Protein AF-A0A7K0GNH7-F1 (afdb_monomer)

Secondary structure (DSSP, 8-state):
--PPPPPTTT-PPPEEEEEEETTEEEEEEE-TTT--BPPPBSSHHHHHHHHHHHTSPPPPPTTT-PPEEEEEETTTTEEEEEETTT--EEEEEE-

Sequence (95 aa):
MKETRPCLHCQSLPELRTDNKDDRFWFMFICPTCQHHAGAHLYESVALHWWNKVNEEQRPCLGCHGQPRVKYSKLRDMWTLQCTGCGYVNHWSHT

Nearest PDB structures (foldseek):
  6uq0-assembly1_I  TM=3.447E-01  e=1.049E-01  Saccharomyces cerevisiae S288C
  7tom-assembly1_A  TM=3.339E-01  e=1.146E+00  Methanocaldococcus jannaschii
  7tol-assembly1_A  TM=3.356E-01  e=2.144E+00  Methanocaldococcus jannaschii
  4iy8-assembly2_B  TM=2.912E-01  e=5.036E+00  Bombyx mori
  4efr-assembly1_A  TM=2.951E-01  e=6.694E+00  Bombyx mori

Foldseek 3Di:
DLDQFAAQPPRHGWDWDWDQPPNAIWIWTAGPVPRKTFDTDRDNVVNRVLNCVLNDPFAQDPPQSATWDWDQDPVVQWIWTARPGPGDTDHTIHD

Structure (mmCIF, N/CA/C/O backbone):
data_AF-A0A7K0GNH7-F1
#
_entry.id   AF-A0A7K0GNH7-F1
#
loop_
_atom_site.group_PDB
_atom_site.id
_atom_site.type_symbol
_atom_site.label_atom_id
_atom_site.label_alt_id
_atom_site.label_comp_id
_atom_site.label_asym_id
_atom_site.label_entity_id
_atom_site.label_seq_id
_atom_site.pdbx_PDB_ins_code
_atom_site.Cartn_x
_atom_site.Cartn_y
_atom_site.Cartn_z
_atom_site.occupancy
_atom_site.B_iso_or_equiv
_atom_site.auth_seq_id
_atom_site.auth_comp_id
_atom_site.auth_asym_id
_atom_site.auth_atom_id
_atom_site.pdbx_PDB_model_num
ATOM 1 N N . MET A 1 1 ? 12.631 16.279 1.038 1.00 45.81 1 MET A N 1
ATOM 2 C CA . MET A 1 1 ? 12.821 14.861 0.656 1.00 45.81 1 MET A CA 1
ATOM 3 C C . MET A 1 1 ? 11.433 14.233 0.622 1.00 45.81 1 MET A C 1
ATOM 5 O O . MET A 1 1 ? 10.645 14.569 1.495 1.00 45.81 1 MET A O 1
ATOM 9 N N . LYS A 1 2 ? 11.052 13.460 -0.405 1.00 57.94 2 LYS A N 1
ATOM 10 C CA . LYS A 1 2 ? 9.718 12.826 -0.428 1.00 57.94 2 LYS A CA 1
ATOM 11 C C . LYS A 1 2 ? 9.746 11.647 0.546 1.00 57.94 2 LYS A C 1
ATOM 13 O O . LYS A 1 2 ? 10.309 10.613 0.216 1.00 57.94 2 LYS A O 1
ATOM 18 N N . GLU A 1 3 ? 9.216 11.837 1.748 1.00 80.62 3 GLU A N 1
ATOM 19 C CA . GLU A 1 3 ? 9.227 10.816 2.799 1.00 80.62 3 GLU A CA 1
ATOM 20 C C . GLU A 1 3 ? 8.335 9.620 2.423 1.00 80.62 3 GLU A C 1
ATOM 22 O O . GLU A 1 3 ? 7.195 9.774 1.972 1.00 80.62 3 GLU A O 1
ATOM 27 N N . THR A 1 4 ? 8.879 8.415 2.585 1.00 87.75 4 THR A N 1
ATOM 28 C CA . THR A 1 4 ? 8.166 7.135 2.499 1.00 87.75 4 THR A CA 1
ATOM 29 C C . THR A 1 4 ? 7.410 6.880 3.796 1.00 87.75 4 THR A C 1
ATOM 31 O O . THR A 1 4 ? 8.017 6.851 4.867 1.00 87.75 4 THR A O 1
ATOM 34 N N . ARG A 1 5 ? 6.098 6.651 3.713 1.00 92.56 5 ARG A N 1
ATOM 35 C CA . ARG A 1 5 ? 5.280 6.285 4.877 1.00 92.56 5 ARG A CA 1
ATOM 36 C C . ARG A 1 5 ? 5.561 4.846 5.329 1.00 92.56 5 ARG A C 1
ATOM 38 O O . ARG A 1 5 ? 5.822 3.996 4.475 1.00 92.56 5 ARG A O 1
ATOM 45 N N . PRO A 1 6 ? 5.478 4.543 6.634 1.00 93.25 6 PRO A N 1
ATOM 46 C CA . PRO A 1 6 ? 5.513 3.167 7.113 1.00 93.25 6 PRO A CA 1
ATOM 47 C C . PRO A 1 6 ? 4.258 2.401 6.675 1.00 93.25 6 PRO A C 1
ATOM 49 O O . PRO A 1 6 ? 3.229 2.993 6.347 1.00 93.25 6 PRO A O 1
ATOM 52 N N . CYS A 1 7 ? 4.332 1.073 6.678 1.00 90.44 7 CYS A N 1
ATOM 53 C CA . CYS A 1 7 ? 3.192 0.216 6.384 1.00 90.44 7 CYS A CA 1
ATOM 54 C C . CYS A 1 7 ? 2.072 0.423 7.415 1.00 90.44 7 CYS A C 1
ATOM 56 O O . CYS A 1 7 ? 2.294 0.288 8.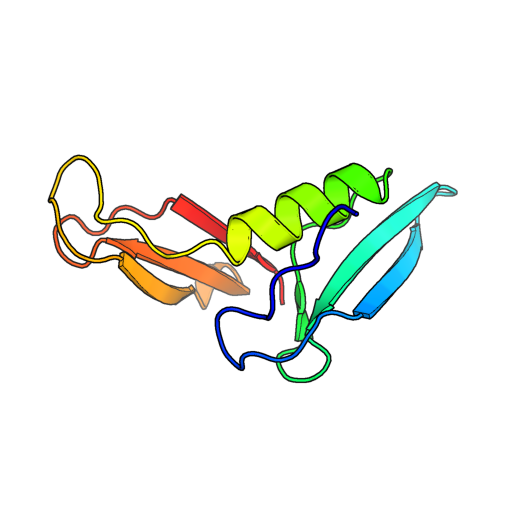616 1.00 90.44 7 CYS A O 1
ATOM 58 N N . LEU A 1 8 ? 0.844 0.654 6.952 1.00 87.25 8 LEU A N 1
ATOM 59 C CA . LEU A 1 8 ? -0.335 0.870 7.794 1.00 87.25 8 LEU A CA 1
ATOM 60 C C . LEU A 1 8 ? -0.635 -0.310 8.736 1.00 87.25 8 LEU A C 1
ATOM 62 O O . LEU A 1 8 ? -1.245 -0.121 9.785 1.00 87.25 8 LEU A O 1
ATOM 66 N N . HIS A 1 9 ? -0.208 -1.521 8.370 1.00 83.75 9 HIS A N 1
ATOM 67 C CA . HIS A 1 9 ? -0.510 -2.752 9.103 1.00 83.75 9 HIS A CA 1
ATOM 68 C C . HIS A 1 9 ? 0.487 -3.049 10.224 1.00 83.75 9 HIS A C 1
ATOM 70 O O . HIS A 1 9 ? 0.079 -3.412 11.3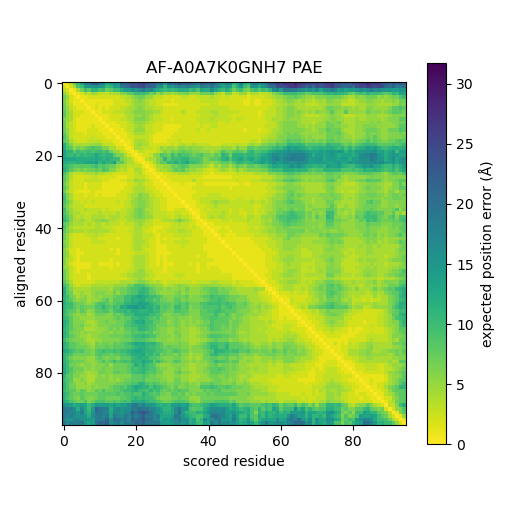23 1.00 83.75 9 HIS A O 1
ATOM 76 N N . CYS A 1 10 ? 1.787 -2.921 9.946 1.00 89.38 10 CYS A N 1
ATOM 77 C CA . CYS A 1 10 ? 2.854 -3.346 10.861 1.00 89.38 10 CYS A CA 1
ATOM 78 C C . CYS A 1 10 ? 3.883 -2.255 11.173 1.00 89.38 10 CYS A C 1
ATOM 80 O O . CYS A 1 10 ? 4.856 -2.520 11.871 1.00 89.38 10 CYS A O 1
ATOM 82 N N . GLN A 1 11 ? 3.701 -1.048 10.635 1.00 92.00 11 GLN A N 1
ATOM 83 C CA . GLN A 1 11 ? 4.558 0.123 10.845 1.00 92.00 11 GLN A CA 1
ATOM 84 C C . GLN A 1 11 ? 6.007 -0.009 10.338 1.00 92.00 11 GLN A C 1
ATOM 86 O O . GLN A 1 11 ? 6.820 0.889 10.543 1.00 92.00 11 GLN A O 1
ATOM 91 N N . SER A 1 12 ? 6.347 -1.083 9.620 1.00 94.12 12 SER A N 1
ATOM 92 C CA . SER A 1 12 ? 7.664 -1.237 8.991 1.00 94.12 12 SER A CA 1
ATOM 93 C C . SER A 1 12 ? 7.818 -0.291 7.795 1.00 94.12 12 SER A C 1
ATOM 95 O O . SER A 1 12 ? 6.867 -0.098 7.033 1.00 94.12 12 SER A O 1
ATOM 97 N N . LEU A 1 13 ? 9.016 0.265 7.596 1.00 94.00 13 LEU A N 1
ATOM 98 C CA . LEU A 1 13 ? 9.340 1.009 6.376 1.00 94.00 13 LEU A CA 1
ATOM 99 C C . LEU A 1 13 ? 9.352 0.068 5.158 1.00 94.00 13 LEU A C 1
ATOM 101 O O . LEU A 1 13 ? 9.711 -1.103 5.304 1.00 94.00 13 LEU A O 1
ATOM 105 N N . PRO A 1 14 ? 8.935 0.546 3.973 1.00 94.75 14 PRO A N 1
ATOM 106 C CA . PRO A 1 14 ? 8.982 -0.259 2.762 1.00 94.75 14 PRO A CA 1
ATOM 107 C C . PRO A 1 14 ? 10.404 -0.439 2.240 1.00 94.75 14 PRO A C 1
ATOM 109 O O . PRO A 1 14 ? 11.278 0.403 2.444 1.00 94.75 14 PRO A O 1
ATOM 112 N N . GLU A 1 15 ? 10.573 -1.478 1.437 1.00 94.94 15 GLU A N 1
ATOM 113 C CA . GLU A 1 15 ? 11.716 -1.670 0.556 1.00 94.94 15 GLU A CA 1
ATOM 114 C C . GLU A 1 15 ? 11.291 -1.407 -0.890 1.00 94.94 15 GLU A C 1
ATOM 116 O O . GLU A 1 15 ? 10.193 -1.790 -1.307 1.00 94.94 15 GLU A O 1
ATOM 121 N N . LEU A 1 16 ? 12.157 -0.761 -1.670 1.00 93.31 16 LEU A N 1
ATOM 122 C CA . LEU A 1 16 ? 11.961 -0.641 -3.109 1.00 93.31 16 LEU A CA 1
ATOM 123 C C . LEU A 1 16 ? 12.419 -1.936 -3.784 1.00 93.31 16 LEU A C 1
ATOM 125 O O . LEU A 1 16 ? 13.589 -2.304 -3.709 1.00 93.31 16 LEU A O 1
ATOM 129 N N . ARG A 1 17 ? 11.505 -2.596 -4.490 1.00 91.88 17 ARG A N 1
ATOM 130 C CA . ARG A 1 17 ? 11.810 -3.680 -5.422 1.00 91.88 17 ARG A CA 1
ATOM 131 C C . ARG A 1 17 ? 11.653 -3.204 -6.854 1.00 91.88 17 ARG A C 1
ATOM 133 O O . ARG A 1 17 ? 10.801 -2.368 -7.165 1.00 91.88 17 ARG A O 1
ATOM 140 N N . THR A 1 18 ? 12.486 -3.772 -7.715 1.00 91.75 18 THR A N 1
ATOM 141 C CA . THR A 1 18 ? 12.365 -3.624 -9.160 1.00 91.75 18 THR A CA 1
ATOM 142 C C . THR A 1 18 ? 12.157 -4.993 -9.778 1.00 91.75 18 THR A C 1
ATOM 144 O O . THR A 1 18 ? 12.775 -5.967 -9.350 1.00 91.75 18 THR A O 1
ATOM 147 N N . ASP A 1 19 ? 11.252 -5.064 -10.744 1.00 85.50 19 ASP A N 1
ATOM 148 C CA . ASP A 1 19 ? 11.025 -6.255 -11.554 1.00 85.50 19 ASP A CA 1
ATOM 149 C C . ASP A 1 19 ? 11.169 -5.883 -13.027 1.00 85.50 19 ASP A C 1
ATOM 151 O O . ASP A 1 19 ? 10.793 -4.781 -13.440 1.00 85.50 19 ASP A O 1
ATOM 155 N N . ASN A 1 20 ? 11.748 -6.786 -13.810 1.00 83.81 20 ASN A N 1
ATOM 156 C CA . ASN A 1 20 ? 11.966 -6.581 -15.230 1.00 83.81 20 ASN A CA 1
ATOM 157 C C . ASN A 1 20 ? 10.976 -7.460 -15.988 1.00 83.81 20 ASN A C 1
ATOM 159 O O . ASN A 1 20 ? 11.191 -8.657 -16.176 1.00 83.81 20 ASN A O 1
ATOM 163 N N . LYS A 1 21 ? 9.852 -6.854 -16.370 1.00 74.25 21 LYS A N 1
ATOM 164 C CA . LYS A 1 21 ? 8.736 -7.541 -17.013 1.00 74.25 21 LYS A CA 1
ATOM 165 C C . LYS A 1 21 ? 8.401 -6.845 -18.321 1.00 74.25 21 LYS A C 1
ATOM 167 O O . LYS A 1 21 ? 8.181 -5.632 -18.343 1.00 74.25 21 LYS A O 1
ATOM 172 N N . ASP A 1 22 ? 8.328 -7.626 -19.394 1.00 77.56 22 ASP A N 1
ATOM 173 C CA . ASP A 1 22 ? 8.036 -7.149 -20.751 1.00 77.56 22 ASP A CA 1
ATOM 174 C C . ASP A 1 22 ? 9.019 -6.048 -21.210 1.00 77.56 22 ASP A C 1
ATOM 176 O O . ASP A 1 22 ? 8.590 -4.977 -21.644 1.00 77.56 22 ASP A O 1
ATOM 180 N N . ASP A 1 23 ? 10.327 -6.281 -21.025 1.00 83.06 23 ASP A N 1
ATOM 181 C CA . ASP A 1 23 ? 11.433 -5.352 -21.341 1.00 83.06 23 ASP A CA 1
ATOM 182 C C . ASP A 1 23 ? 11.319 -3.961 -20.685 1.00 83.06 23 ASP A C 1
ATOM 184 O O . ASP A 1 23 ? 11.866 -2.964 -21.167 1.00 83.06 23 ASP A O 1
ATOM 188 N N . ARG A 1 24 ? 10.589 -3.871 -19.567 1.00 82.75 24 ARG A N 1
ATOM 189 C CA . ARG A 1 24 ? 10.391 -2.638 -18.804 1.00 82.75 24 ARG A CA 1
ATOM 190 C C . ARG A 1 24 ? 10.689 -2.863 -17.329 1.00 82.75 24 ARG A C 1
ATOM 192 O O . ARG A 1 24 ? 10.270 -3.858 -16.739 1.00 82.75 24 ARG A O 1
ATOM 199 N N . PHE A 1 25 ? 11.346 -1.877 -16.724 1.00 86.00 25 PHE A N 1
ATOM 200 C CA . PHE A 1 25 ? 11.541 -1.820 -15.280 1.00 86.00 25 PHE A CA 1
ATOM 201 C C . PHE A 1 25 ? 10.267 -1.337 -14.591 1.00 86.00 25 PHE A C 1
ATOM 203 O O . PHE A 1 25 ? 9.769 -0.239 -14.852 1.00 86.00 25 PHE A O 1
ATOM 210 N N . TRP A 1 26 ? 9.769 -2.156 -13.678 1.00 91.12 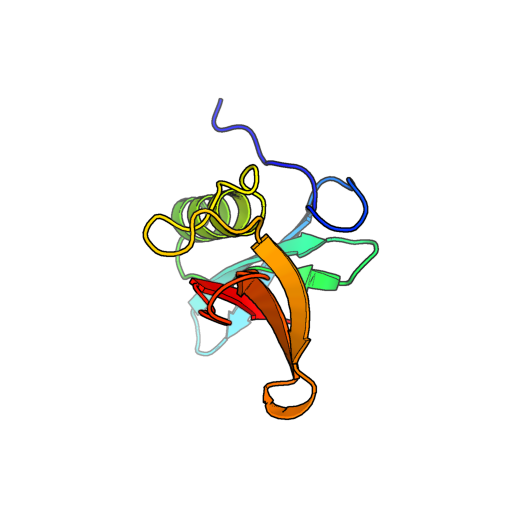26 TRP A N 1
ATOM 211 C CA . TRP A 1 26 ? 8.646 -1.845 -12.813 1.00 91.12 26 TRP A CA 1
ATOM 212 C C . TRP A 1 26 ? 9.152 -1.615 -11.396 1.00 91.12 26 TRP A C 1
ATOM 214 O O . TRP A 1 26 ? 9.855 -2.449 -10.836 1.00 91.12 26 TRP A O 1
ATOM 224 N N . PHE A 1 27 ? 8.778 -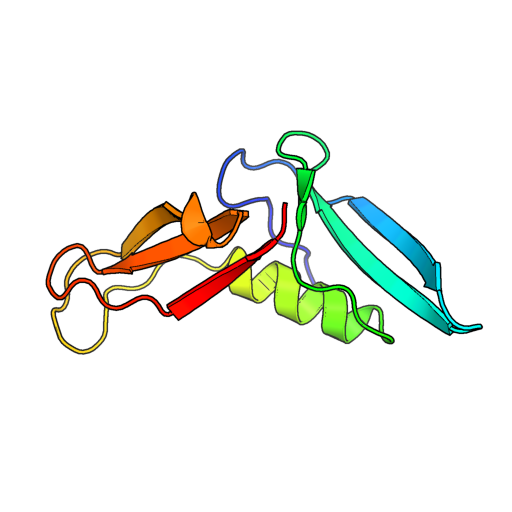0.484 -10.813 1.00 92.44 27 PHE A N 1
ATOM 225 C CA . PHE A 1 27 ? 9.093 -0.095 -9.447 1.00 92.44 27 PHE A CA 1
ATOM 226 C C . PHE A 1 27 ? 7.927 -0.442 -8.530 1.00 92.44 27 PHE A C 1
ATOM 228 O O . PHE A 1 27 ? 6.767 -0.154 -8.844 1.00 92.44 27 PHE A O 1
ATOM 235 N N . MET A 1 28 ? 8.236 -1.020 -7.376 1.00 91.12 28 MET A N 1
ATOM 236 C CA . MET A 1 28 ? 7.245 -1.419 -6.388 1.00 91.12 28 MET A CA 1
ATOM 237 C C . MET A 1 28 ? 7.804 -1.248 -4.981 1.00 91.12 28 MET A C 1
ATOM 239 O O . MET A 1 28 ? 8.835 -1.819 -4.645 1.00 91.12 28 MET A O 1
ATOM 243 N N . PHE A 1 29 ? 7.107 -0.488 -4.140 1.00 92.75 29 PHE A N 1
ATOM 244 C CA . PHE A 1 29 ? 7.403 -0.443 -2.710 1.00 92.75 29 PHE A CA 1
ATOM 245 C C . PHE A 1 29 ? 6.634 -1.562 -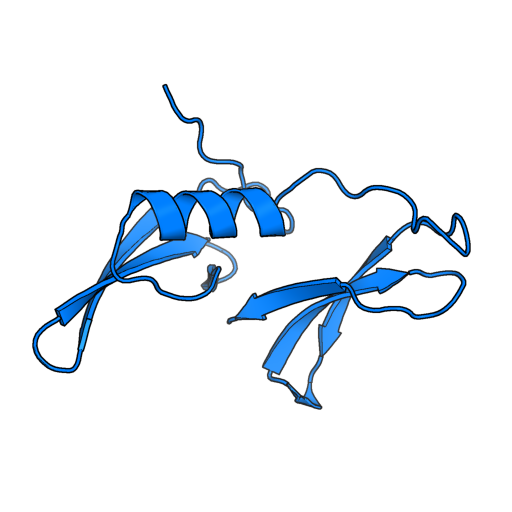2.012 1.00 92.75 29 PHE A C 1
ATOM 247 O O . PHE A 1 29 ? 5.411 -1.652 -2.158 1.00 92.75 29 PHE A O 1
ATOM 254 N N . ILE A 1 30 ? 7.352 -2.401 -1.272 1.00 91.56 30 ILE A N 1
ATOM 255 C CA . ILE A 1 30 ? 6.812 -3.572 -0.581 1.00 91.56 30 ILE A CA 1
ATOM 256 C C . ILE A 1 30 ? 7.180 -3.535 0.900 1.00 91.56 30 ILE A C 1
ATOM 258 O O . ILE A 1 30 ? 8.287 -3.161 1.279 1.00 91.56 30 ILE A O 1
ATOM 262 N N . CYS A 1 31 ? 6.247 -3.934 1.757 1.00 92.75 31 CYS A N 1
ATOM 263 C CA . CYS A 1 31 ? 6.526 -4.157 3.167 1.00 92.75 31 CYS A CA 1
ATOM 264 C C . CYS A 1 31 ? 7.349 -5.447 3.340 1.00 92.75 31 CYS A C 1
ATOM 266 O O . CYS A 1 31 ? 6.851 -6.508 2.961 1.00 92.75 31 CYS A O 1
ATOM 268 N N . PRO A 1 32 ? 8.533 -5.427 3.977 1.00 93.44 32 PRO A N 1
ATOM 269 C CA . PRO A 1 32 ? 9.316 -6.649 4.181 1.00 93.44 32 PRO A CA 1
ATOM 270 C C . PRO A 1 32 ? 8.623 -7.652 5.119 1.00 93.44 32 PRO A C 1
ATOM 272 O O . PRO A 1 32 ? 8.792 -8.860 4.974 1.00 93.44 32 PRO A O 1
ATOM 275 N N . THR A 1 33 ? 7.790 -7.162 6.041 1.00 92.06 33 THR A N 1
ATOM 276 C CA . THR A 1 33 ? 7.106 -7.976 7.056 1.00 92.06 33 THR A CA 1
ATOM 277 C C . THR A 1 33 ? 5.813 -8.590 6.526 1.00 92.06 33 THR A C 1
ATOM 279 O O . THR A 1 33 ? 5.618 -9.799 6.581 1.00 92.06 33 THR A O 1
ATOM 282 N N . CYS A 1 34 ? 4.910 -7.754 6.009 1.00 87.62 34 CYS A N 1
ATOM 283 C CA . CYS A 1 34 ? 3.580 -8.187 5.577 1.00 87.62 34 CYS A CA 1
ATOM 284 C C . CYS A 1 34 ? 3.525 -8.591 4.100 1.00 87.62 34 CYS A C 1
ATOM 286 O O . CYS A 1 34 ? 2.476 -9.039 3.647 1.00 87.62 34 CYS A O 1
ATOM 288 N N . GLN A 1 35 ? 4.601 -8.357 3.338 1.00 87.31 35 GLN A N 1
ATOM 289 C CA . GLN A 1 35 ? 4.660 -8.480 1.873 1.00 87.31 35 GLN A CA 1
ATOM 290 C C . GLN A 1 35 ? 3.620 -7.627 1.120 1.00 87.31 35 GLN A C 1
ATOM 292 O O . GLN A 1 35 ? 3.543 -7.677 -0.097 1.00 87.31 35 GLN A O 1
ATOM 297 N N . HIS A 1 36 ? 2.857 -6.771 1.809 1.00 85.00 36 HIS A N 1
ATOM 298 C CA . HIS A 1 36 ? 1.899 -5.873 1.165 1.00 85.00 36 HIS A CA 1
ATOM 299 C C . HIS A 1 36 ? 2.619 -4.829 0.335 1.00 85.00 36 HIS A C 1
ATOM 301 O O . HIS A 1 36 ? 3.602 -4.236 0.787 1.00 85.00 36 HIS A O 1
ATOM 307 N N . HIS A 1 37 ? 2.073 -4.553 -0.838 1.00 86.00 37 HIS A N 1
ATOM 308 C CA . HIS A 1 37 ? 2.605 -3.560 -1.747 1.00 86.00 37 HIS A CA 1
ATOM 309 C C . HIS A 1 37 ? 1.481 -2.762 -2.414 1.00 86.00 37 HIS A C 1
ATOM 311 O O . HIS A 1 37 ? 0.322 -3.177 -2.506 1.00 86.00 37 HIS A O 1
ATOM 317 N N . ALA A 1 38 ? 1.825 -1.566 -2.883 1.00 82.06 38 ALA A N 1
ATOM 318 C CA . ALA A 1 38 ? 0.997 -0.885 -3.870 1.00 82.06 38 ALA A CA 1
ATOM 319 C C . ALA A 1 38 ? 1.223 -1.519 -5.255 1.00 82.06 38 ALA A C 1
ATOM 321 O O . ALA A 1 38 ? 2.153 -2.303 -5.442 1.00 82.06 38 ALA A O 1
ATOM 322 N N . GLY A 1 39 ? 0.385 -1.188 -6.238 1.00 80.25 39 GLY A N 1
ATOM 323 C CA . GLY A 1 39 ? 0.609 -1.636 -7.614 1.00 80.25 39 GLY A CA 1
ATOM 324 C C . GLY A 1 39 ? 2.013 -1.271 -8.114 1.00 80.25 39 GLY A C 1
ATOM 325 O O . GLY A 1 39 ? 2.559 -0.229 -7.747 1.00 80.25 39 GLY A O 1
ATOM 326 N N . ALA A 1 40 ? 2.605 -2.136 -8.937 1.00 87.19 40 ALA A N 1
ATOM 327 C CA . ALA A 1 40 ? 3.871 -1.837 -9.592 1.00 87.19 40 ALA A CA 1
ATOM 328 C C . ALA A 1 40 ? 3.669 -0.759 -10.673 1.00 87.19 40 ALA A C 1
ATOM 330 O O . ALA A 1 40 ? 2.654 -0.752 -11.375 1.00 87.19 40 ALA A O 1
ATOM 331 N N . HIS A 1 41 ? 4.639 0.143 -10.835 1.00 91.00 41 HIS A N 1
ATOM 332 C CA . HIS A 1 41 ? 4.565 1.242 -11.803 1.00 91.00 41 HIS A CA 1
ATOM 333 C C . HIS A 1 41 ? 5.876 1.451 -12.560 1.00 91.00 41 HIS A C 1
ATOM 335 O O . HIS A 1 41 ? 6.951 1.193 -12.039 1.00 91.00 41 HIS A O 1
ATOM 341 N N . LEU A 1 42 ? 5.793 2.005 -13.771 1.00 91.69 42 LEU A N 1
ATOM 342 C CA . LEU A 1 42 ? 6.957 2.278 -14.631 1.00 91.69 42 LEU A CA 1
ATOM 343 C C . LEU A 1 42 ? 7.884 3.392 -14.112 1.00 91.69 42 LEU A C 1
ATOM 345 O O . LEU A 1 42 ? 8.989 3.560 -14.615 1.00 91.69 42 LEU A O 1
ATOM 349 N N . TYR A 1 43 ? 7.444 4.167 -13.119 1.00 92.12 43 TYR A N 1
ATOM 350 C CA . TYR A 1 43 ? 8.216 5.261 -12.536 1.00 92.12 43 TYR A CA 1
ATOM 351 C C . TYR A 1 43 ? 8.238 5.131 -11.014 1.00 92.12 43 TYR A C 1
ATOM 353 O O . TYR A 1 43 ? 7.179 5.047 -10.386 1.00 92.12 43 TYR A O 1
ATOM 361 N N . GLU A 1 44 ? 9.428 5.203 -10.415 1.00 92.81 44 GLU A N 1
ATOM 362 C CA . GLU A 1 44 ? 9.619 5.123 -8.959 1.00 92.81 44 GLU A CA 1
ATOM 363 C C . GLU A 1 44 ? 8.764 6.149 -8.203 1.00 92.81 44 GLU A C 1
ATOM 365 O O . GLU A 1 44 ? 8.125 5.832 -7.203 1.00 92.81 44 GLU A O 1
ATOM 370 N N . SER A 1 45 ? 8.671 7.376 -8.720 1.00 92.94 45 SER A N 1
ATOM 371 C CA . SER A 1 45 ? 7.883 8.448 -8.106 1.00 92.94 45 SER A CA 1
ATOM 372 C C . SER A 1 45 ? 6.381 8.145 -8.059 1.00 92.94 45 SER A C 1
ATOM 374 O O . SER A 1 45 ? 5.701 8.560 -7.118 1.00 92.94 45 SER A O 1
ATOM 376 N N . VAL A 1 46 ? 5.869 7.410 -9.050 1.00 92.06 46 VAL A N 1
ATOM 377 C CA . VAL A 1 46 ? 4.473 6.964 -9.111 1.00 92.06 46 VAL A CA 1
ATOM 378 C C . VAL A 1 46 ? 4.264 5.794 -8.154 1.00 92.06 46 VAL A C 1
ATOM 380 O O . VAL A 1 46 ? 3.297 5.809 -7.395 1.00 92.06 46 VAL A O 1
ATOM 383 N N . ALA A 1 47 ? 5.196 4.837 -8.111 1.00 91.81 47 ALA A N 1
ATOM 384 C CA . ALA A 1 47 ? 5.173 3.750 -7.133 1.00 91.81 47 ALA A CA 1
ATOM 385 C C . ALA A 1 47 ? 5.177 4.283 -5.688 1.00 91.81 47 ALA A C 1
ATOM 387 O O . ALA A 1 47 ? 4.360 3.862 -4.870 1.00 91.81 47 ALA A O 1
ATOM 388 N N . LEU A 1 48 ? 6.020 5.280 -5.399 1.00 92.75 48 LEU A N 1
ATOM 389 C CA . LEU A 1 48 ? 6.070 5.959 -4.105 1.00 92.75 48 LEU A CA 1
ATOM 390 C C . LEU A 1 48 ? 4.765 6.699 -3.790 1.00 92.75 48 LEU A C 1
ATOM 392 O O . LEU A 1 48 ? 4.274 6.638 -2.664 1.00 92.75 48 LEU A O 1
ATOM 396 N N . HIS A 1 49 ? 4.186 7.400 -4.772 1.00 91.56 49 HIS A N 1
ATOM 397 C CA . HIS A 1 49 ? 2.905 8.087 -4.594 1.00 91.56 49 HIS A CA 1
ATOM 398 C C . HIS A 1 49 ? 1.803 7.108 -4.179 1.00 91.56 49 HIS A C 1
ATOM 400 O O . HIS A 1 49 ? 1.094 7.362 -3.204 1.00 91.56 49 HIS A O 1
ATOM 406 N N . TRP A 1 50 ? 1.682 5.981 -4.882 1.00 89.00 50 TRP A N 1
ATOM 407 C CA . TRP A 1 50 ? 0.677 4.972 -4.566 1.00 89.00 50 TRP A CA 1
ATOM 408 C C . TRP A 1 50 ? 0.940 4.280 -3.235 1.00 89.00 50 TRP A C 1
ATOM 410 O O . TRP A 1 50 ? -0.002 4.119 -2.462 1.00 89.00 50 TRP A O 1
ATOM 420 N N . TRP A 1 51 ? 2.198 3.963 -2.917 1.00 91.06 51 TRP A N 1
ATOM 421 C CA . TRP A 1 51 ? 2.577 3.461 -1.596 1.00 91.06 51 TRP A CA 1
ATOM 422 C C . TRP A 1 51 ? 2.146 4.412 -0.476 1.00 91.06 51 TRP A C 1
ATOM 424 O O . TRP A 1 51 ? 1.486 4.006 0.479 1.00 91.06 51 TRP A O 1
ATOM 434 N N . ASN A 1 52 ? 2.471 5.697 -0.604 1.00 91.62 52 ASN A N 1
ATOM 435 C CA . ASN A 1 52 ? 2.108 6.690 0.400 1.00 91.62 52 ASN A CA 1
ATOM 436 C C . ASN A 1 52 ? 0.59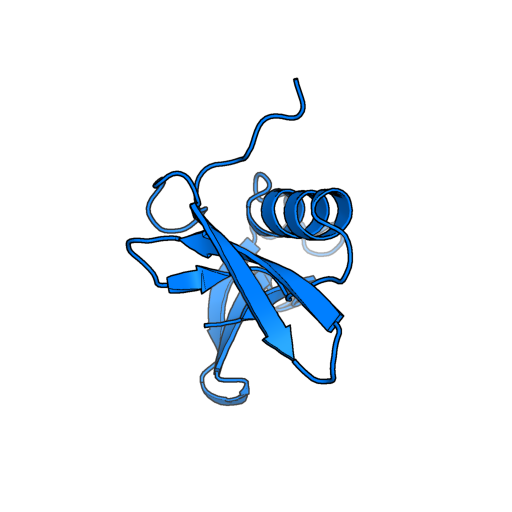1 6.877 0.502 1.00 91.62 52 ASN A C 1
ATOM 438 O O . ASN A 1 52 ? 0.089 7.107 1.596 1.00 91.62 52 ASN A O 1
ATOM 442 N N . LYS A 1 53 ? -0.142 6.753 -0.608 1.00 87.06 53 LYS A N 1
ATOM 443 C CA . LYS A 1 53 ? -1.603 6.865 -0.624 1.00 87.06 53 LYS A CA 1
ATOM 444 C C . LYS A 1 53 ? -2.284 5.706 0.104 1.00 87.06 53 LYS A C 1
ATOM 446 O O . LYS A 1 53 ? -3.184 5.940 0.901 1.00 87.06 53 LYS A O 1
ATOM 451 N N . VAL A 1 54 ? -1.863 4.461 -0.136 1.00 84.81 54 VAL A N 1
ATOM 452 C CA . VAL A 1 54 ? -2.467 3.289 0.535 1.00 84.81 54 VAL A CA 1
ATOM 453 C C . VAL A 1 54 ? -2.105 3.208 2.020 1.00 84.81 54 VAL A C 1
ATOM 455 O O . VAL A 1 54 ? -2.836 2.592 2.790 1.00 84.81 54 VAL A O 1
ATOM 458 N N . ASN A 1 55 ? -1.011 3.863 2.423 1.00 87.81 55 ASN A N 1
ATOM 459 C CA . ASN A 1 55 ? -0.565 3.977 3.812 1.00 87.81 55 ASN A CA 1
ATOM 460 C C . ASN A 1 55 ? -0.833 5.371 4.422 1.00 87.81 55 ASN A C 1
ATOM 462 O O . ASN A 1 55 ? -0.205 5.746 5.415 1.00 87.81 55 ASN A O 1
ATOM 466 N N . GLU A 1 56 ? -1.720 6.177 3.827 1.00 85.69 56 GLU A N 1
ATOM 467 C CA . GLU A 1 56 ? -2.130 7.456 4.415 1.00 85.69 56 GLU A CA 1
ATOM 468 C C . GLU A 1 56 ? -2.944 7.221 5.700 1.00 85.69 56 GLU A C 1
ATOM 470 O O . GLU A 1 56 ? -3.561 6.171 5.896 1.00 85.69 56 GLU A O 1
ATOM 475 N N . GLU A 1 57 ? -2.949 8.222 6.583 1.00 82.50 57 GLU A N 1
ATOM 476 C CA . GLU A 1 57 ? -3.855 8.242 7.723 1.00 82.50 57 GLU A CA 1
ATOM 477 C C . GLU A 1 57 ? -5.306 8.084 7.257 1.00 82.50 57 GLU A C 1
ATOM 479 O O . GLU A 1 57 ? -5.796 8.748 6.338 1.00 82.50 57 GLU A O 1
ATOM 484 N N . GLN A 1 58 ? -5.993 7.167 7.922 1.00 79.25 58 GLN A N 1
ATOM 485 C CA . GLN A 1 58 ? -7.354 6.799 7.608 1.00 79.25 58 GLN A CA 1
ATOM 486 C C . GLN A 1 58 ? -8.322 7.917 8.003 1.00 79.25 58 GLN A C 1
ATOM 488 O O . GLN A 1 58 ? -8.484 8.228 9.179 1.00 79.25 58 GLN A O 1
ATOM 493 N N . ARG A 1 59 ? -9.005 8.497 7.012 1.00 82.31 59 ARG A N 1
ATOM 494 C CA . ARG A 1 59 ? -10.023 9.531 7.241 1.00 82.31 59 ARG A CA 1
ATOM 495 C C . ARG A 1 59 ? -11.424 8.922 7.332 1.00 82.31 59 ARG A C 1
ATOM 497 O O . ARG A 1 59 ? -11.694 7.943 6.629 1.00 82.31 59 ARG A O 1
ATOM 504 N N . PRO A 1 60 ? -12.342 9.522 8.112 1.00 84.69 60 PRO A N 1
ATOM 505 C CA . PRO A 1 60 ? -13.745 9.129 8.108 1.00 84.69 60 PRO A CA 1
ATOM 506 C C . PRO A 1 60 ? -14.315 9.149 6.691 1.00 84.69 60 PRO A C 1
ATOM 508 O O . PRO A 1 60 ? -13.978 10.010 5.874 1.00 84.69 60 PRO A O 1
ATOM 511 N N . CYS A 1 61 ? -15.200 8.206 6.387 1.00 83.62 61 CYS A N 1
ATOM 512 C CA . CYS A 1 61 ? -15.870 8.213 5.096 1.00 83.62 61 CYS A CA 1
ATOM 513 C C . CYS A 1 61 ? -16.744 9.467 4.954 1.00 83.62 61 CYS A C 1
ATOM 515 O O . CYS A 1 61 ? -17.542 9.770 5.835 1.00 83.62 61 CYS A O 1
ATOM 517 N N . LEU A 1 62 ? -16.631 10.155 3.815 1.00 83.25 62 LEU A N 1
ATOM 518 C CA . LEU A 1 62 ? -17.300 11.439 3.573 1.00 83.25 62 LEU A CA 1
ATOM 519 C C . LEU A 1 62 ? -18.838 11.373 3.605 1.00 83.25 62 LEU A C 1
ATOM 521 O O . LEU A 1 62 ? -19.468 12.407 3.777 1.00 83.25 62 LEU A O 1
ATOM 525 N N . GLY A 1 63 ? -19.436 10.189 3.421 1.00 85.44 63 GLY A N 1
ATOM 526 C CA . GLY A 1 63 ? -20.891 9.999 3.474 1.00 85.44 63 GLY A CA 1
ATOM 527 C C . GLY A 1 63 ? -21.391 9.557 4.853 1.00 85.44 63 GLY A C 1
ATOM 528 O O . GLY A 1 63 ? -22.062 10.307 5.547 1.00 85.44 63 GLY A O 1
ATOM 529 N N . CYS A 1 64 ? -21.063 8.321 5.257 1.00 92.31 64 CYS A N 1
ATOM 530 C CA . CYS A 1 64 ? -21.494 7.726 6.538 1.00 92.31 64 CYS A CA 1
ATOM 531 C C . CYS A 1 64 ? -20.858 8.387 7.772 1.00 92.31 64 CYS A C 1
ATOM 533 O O . CYS A 1 64 ? -21.295 8.094 8.881 1.00 92.31 64 CYS A O 1
ATOM 535 N N . HIS A 1 65 ? -19.754 9.128 7.617 1.00 89.06 65 HIS A N 1
ATOM 536 C CA . HIS A 1 65 ? -18.832 9.517 8.698 1.00 89.06 65 HIS A CA 1
ATOM 537 C C . HIS A 1 65 ? -18.272 8.344 9.525 1.00 89.06 65 HIS A C 1
ATOM 539 O O . HIS A 1 65 ? -17.549 8.549 10.498 1.00 89.06 65 HIS A O 1
ATOM 545 N N . GLY A 1 66 ? -18.555 7.101 9.124 1.00 88.62 66 GLY A N 1
ATOM 546 C CA . GLY A 1 6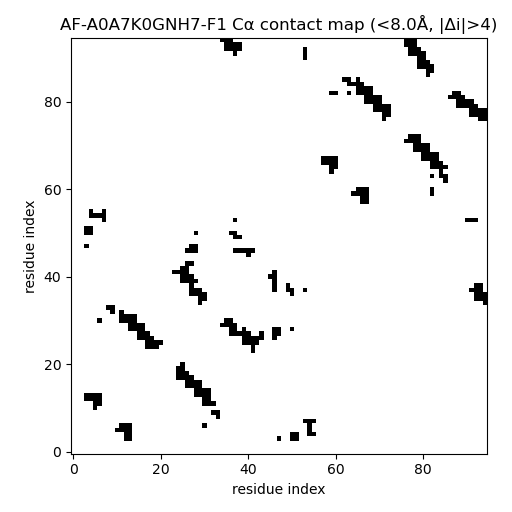6 ? -18.030 5.907 9.765 1.00 88.62 66 GLY A CA 1
ATOM 547 C C . GLY A 1 66 ? -16.522 5.808 9.573 1.00 88.62 66 GLY A C 1
ATOM 548 O O . GLY A 1 66 ? -15.994 6.121 8.498 1.00 88.62 66 GLY A O 1
ATOM 549 N N . GLN A 1 67 ? -15.840 5.340 10.617 1.00 88.00 67 GLN A N 1
ATOM 550 C CA . GLN A 1 67 ? -14.400 5.126 10.570 1.00 88.00 67 GLN A CA 1
ATOM 551 C C . GLN A 1 67 ? -14.085 3.980 9.604 1.00 88.00 67 GLN A C 1
ATOM 553 O O . GLN A 1 67 ? -14.754 2.937 9.655 1.00 88.00 67 GLN A O 1
ATOM 558 N N . PRO A 1 68 ? -13.127 4.147 8.683 1.00 85.88 68 PRO A N 1
ATOM 559 C CA . PRO A 1 68 ? -12.678 3.041 7.862 1.00 85.88 68 PRO A CA 1
ATOM 560 C C . PRO A 1 68 ? -11.972 1.996 8.734 1.00 85.88 68 PRO A C 1
ATOM 562 O O . PRO A 1 68 ? -11.454 2.281 9.812 1.00 85.88 68 PRO A O 1
ATOM 565 N N . ARG A 1 69 ? -11.974 0.758 8.254 1.00 85.31 69 ARG A N 1
ATOM 566 C CA . ARG A 1 69 ? -11.140 -0.314 8.784 1.00 85.31 69 ARG A CA 1
ATOM 567 C C . ARG A 1 69 ? -10.408 -0.9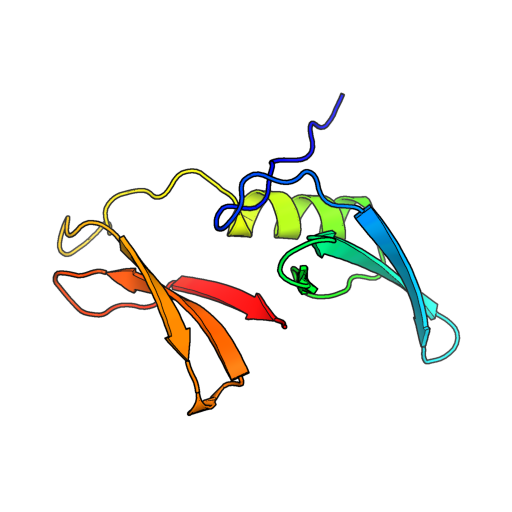91 7.647 1.00 85.31 69 ARG A C 1
ATOM 569 O O . ARG A 1 69 ? -10.937 -1.104 6.537 1.00 85.31 69 ARG A O 1
ATOM 576 N N . VAL A 1 70 ? -9.234 -1.514 7.957 1.00 83.38 70 VAL A N 1
ATOM 577 C CA . VAL A 1 70 ? -8.517 -2.396 7.047 1.00 83.38 70 VAL A CA 1
ATOM 578 C C . VAL A 1 70 ? -9.192 -3.767 7.044 1.00 83.38 70 VAL A C 1
ATOM 580 O O . VAL A 1 70 ? -9.497 -4.328 8.097 1.00 83.38 70 VAL A O 1
ATOM 583 N N . LYS A 1 71 ? -9.463 -4.302 5.855 1.00 83.94 71 LYS A N 1
ATOM 584 C CA . LYS A 1 71 ? -10.111 -5.597 5.655 1.00 83.94 71 LYS A CA 1
ATOM 585 C C . LYS A 1 71 ? -9.443 -6.352 4.515 1.00 83.94 71 LYS A C 1
ATOM 587 O O . LYS A 1 71 ? -9.347 -5.841 3.399 1.00 83.94 71 LYS A O 1
ATOM 592 N N . TYR A 1 72 ? -9.068 -7.597 4.785 1.00 83.31 72 TYR A N 1
ATOM 593 C CA . TYR A 1 72 ? -8.624 -8.526 3.754 1.00 83.31 72 TYR A CA 1
ATOM 594 C C . TYR A 1 72 ? -9.822 -9.086 2.979 1.00 83.31 72 TYR A C 1
ATOM 596 O O . TYR A 1 72 ? -10.795 -9.579 3.563 1.00 83.31 72 TYR A O 1
ATOM 604 N N . SER A 1 73 ? -9.760 -8.993 1.654 1.00 80.88 73 SER A N 1
ATOM 605 C CA . SER A 1 73 ? -10.753 -9.538 0.735 1.00 80.88 73 SER A CA 1
ATOM 606 C C . SER A 1 73 ? -10.241 -10.843 0.141 1.00 80.88 73 SER A C 1
ATOM 608 O O . SER A 1 73 ? -9.461 -10.822 -0.805 1.00 80.88 73 SER A O 1
ATOM 610 N N . LYS A 1 74 ? -10.747 -11.980 0.633 1.00 82.75 74 LYS A N 1
ATOM 611 C CA . LYS A 1 74 ? -10.410 -13.307 0.083 1.00 82.75 74 LYS A CA 1
ATOM 612 C C . LYS A 1 74 ? -10.744 -13.439 -1.407 1.00 82.75 74 LYS A C 1
ATOM 614 O O . LYS A 1 74 ? -10.005 -14.070 -2.140 1.00 82.75 74 LYS A O 1
ATOM 619 N N . LEU A 1 75 ? -11.846 -12.831 -1.859 1.00 82.31 75 LEU A N 1
ATOM 620 C CA . LEU A 1 75 ? -12.290 -12.908 -3.259 1.00 82.31 75 LEU A CA 1
ATOM 621 C C . LEU A 1 75 ? -11.310 -12.237 -4.230 1.00 82.31 75 LEU A C 1
ATOM 623 O O . LEU A 1 75 ? -11.216 -12.641 -5.381 1.00 82.31 75 LEU A O 1
ATOM 627 N N . ARG A 1 76 ? -10.639 -11.173 -3.784 1.00 75.62 76 ARG A N 1
ATOM 628 C CA . ARG A 1 76 ? -9.730 -10.381 -4.621 1.00 75.62 76 ARG A CA 1
ATOM 629 C C . ARG A 1 76 ? -8.262 -10.584 -4.254 1.00 75.62 76 ARG A C 1
ATOM 631 O O . ARG A 1 76 ? -7.424 -9.926 -4.851 1.00 75.62 76 ARG A O 1
ATOM 638 N N . ASP A 1 77 ? -8.004 -11.427 -3.255 1.00 78.38 77 ASP A N 1
ATOM 639 C CA . ASP A 1 77 ? -6.694 -11.657 -2.650 1.00 78.38 77 ASP A CA 1
ATOM 640 C C . ASP A 1 77 ? -5.920 -10.352 -2.398 1.00 78.38 77 ASP A C 1
ATOM 642 O O . ASP A 1 77 ? -4.845 -10.108 -2.931 1.00 78.38 77 ASP A O 1
ATOM 646 N N . MET A 1 78 ? -6.553 -9.420 -1.679 1.00 79.06 78 MET A N 1
ATOM 647 C CA . MET A 1 78 ? -5.989 -8.083 -1.461 1.00 79.06 78 MET A CA 1
ATOM 648 C C . MET A 1 78 ? -6.547 -7.414 -0.214 1.00 79.06 78 MET A C 1
ATOM 650 O O . MET A 1 78 ? -7.663 -7.706 0.240 1.00 79.06 78 MET A O 1
ATOM 654 N N . TRP A 1 79 ? -5.788 -6.457 0.309 1.00 78.81 79 TRP A N 1
ATOM 655 C CA . TRP A 1 79 ? -6.213 -5.619 1.420 1.00 78.81 79 TRP A CA 1
ATOM 656 C C . TRP A 1 79 ? -6.926 -4.372 0.921 1.00 78.81 79 TRP A C 1
ATOM 658 O O . TRP A 1 79 ? -6.587 -3.779 -0.105 1.00 78.81 79 TRP A O 1
ATOM 668 N N . THR A 1 80 ? -7.974 -4.003 1.652 1.00 80.44 80 THR A N 1
ATOM 669 C CA . THR A 1 80 ? -8.860 -2.901 1.292 1.00 80.44 80 THR A CA 1
ATOM 670 C C . THR A 1 80 ? -9.250 -2.079 2.509 1.00 80.44 80 THR A C 1
ATOM 672 O O . THR A 1 80 ? -9.314 -2.599 3.625 1.00 80.44 80 THR A O 1
ATOM 675 N N . LEU A 1 81 ? -9.554 -0.800 2.294 1.00 81.44 81 LEU A N 1
ATOM 676 C CA . LEU A 1 81 ? -10.190 0.052 3.300 1.00 81.44 81 LEU A CA 1
ATOM 677 C C . LEU A 1 81 ? -11.706 0.034 3.114 1.00 81.44 81 LEU A C 1
ATOM 679 O O . LEU A 1 81 ? -12.181 0.337 2.023 1.00 81.44 81 LEU A O 1
ATOM 683 N N . GLN A 1 82 ? -12.453 -0.299 4.171 1.00 86.75 82 GLN A N 1
ATOM 684 C CA . GLN A 1 82 ? -13.920 -0.373 4.180 1.00 86.75 82 GLN A CA 1
ATOM 685 C C . GLN A 1 82 ? -14.532 0.586 5.229 1.00 86.75 82 GLN A C 1
ATOM 687 O O . GLN A 1 82 ? -14.161 0.477 6.397 1.00 86.75 82 GLN A O 1
ATOM 692 N N . CYS A 1 83 ? -15.510 1.450 4.877 1.00 89.50 83 CYS A N 1
ATOM 693 C CA . CYS A 1 83 ? -16.319 2.210 5.868 1.00 89.50 83 CYS A CA 1
ATOM 694 C C . CYS A 1 83 ? -17.087 1.222 6.752 1.00 89.50 83 CYS A C 1
ATOM 696 O O . CYS A 1 83 ? -17.825 0.378 6.244 1.00 89.50 83 CYS A O 1
ATOM 698 N N . THR A 1 84 ? -16.982 1.369 8.072 1.00 89.50 84 THR A N 1
ATOM 699 C CA . THR A 1 84 ? -17.765 0.578 9.041 1.00 89.50 84 THR A CA 1
ATOM 700 C C . THR A 1 84 ? -19.254 0.939 9.078 1.00 89.50 84 THR A C 1
ATOM 702 O O . THR A 1 84 ? -20.056 0.105 9.477 1.00 89.50 84 THR A O 1
ATOM 705 N N . GLY A 1 85 ? -19.629 2.141 8.629 1.00 90.69 85 GLY A N 1
ATOM 706 C CA . GLY A 1 85 ? -21.016 2.611 8.539 1.00 90.69 85 GLY A CA 1
ATOM 707 C C . GLY A 1 85 ? -21.752 2.143 7.276 1.00 90.69 85 GLY A C 1
ATOM 708 O O . GLY A 1 85 ? -22.697 1.372 7.370 1.00 90.69 85 GLY A O 1
ATOM 709 N N . CYS A 1 86 ? -21.334 2.593 6.084 1.00 91.38 86 CYS A N 1
ATOM 710 C CA . CYS A 1 86 ? -22.024 2.266 4.822 1.00 91.38 86 CYS A CA 1
ATOM 711 C C . CYS A 1 86 ? -21.414 1.097 4.031 1.00 91.38 86 CYS A C 1
ATOM 713 O O . CYS A 1 86 ? -21.945 0.722 2.990 1.00 91.38 86 CYS A O 1
ATOM 715 N N . GLY A 1 87 ? -20.276 0.543 4.461 1.00 87.56 87 GLY A N 1
ATOM 716 C CA . GLY A 1 87 ? -19.620 -0.572 3.771 1.00 87.56 87 GLY A CA 1
ATOM 717 C C . GLY A 1 87 ? -18.819 -0.213 2.511 1.00 87.56 87 GLY A C 1
ATOM 718 O O . GLY A 1 87 ? -18.236 -1.123 1.921 1.00 87.56 87 GLY A O 1
ATOM 719 N N . TYR A 1 88 ? -18.750 1.066 2.115 1.00 85.69 88 TYR A N 1
ATOM 720 C CA . TYR A 1 88 ? -17.984 1.537 0.947 1.00 85.69 88 TYR A CA 1
ATOM 721 C C . TYR A 1 88 ? -16.495 1.166 1.021 1.00 85.69 88 TYR A C 1
ATOM 723 O O . TYR A 1 88 ? -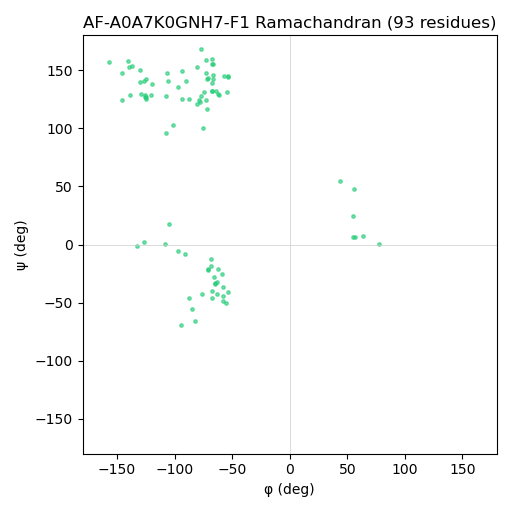15.918 1.190 2.107 1.00 85.69 88 TYR A O 1
ATOM 731 N N . VAL A 1 89 ? -15.871 0.867 -0.126 1.00 82.50 89 VAL A N 1
ATOM 732 C CA . VAL A 1 89 ? -14.481 0.387 -0.231 1.00 82.50 89 VAL A CA 1
ATOM 733 C C . VAL A 1 89 ? -13.673 1.291 -1.167 1.00 82.50 89 VAL A C 1
ATOM 735 O O . VAL A 1 89 ? -14.106 1.491 -2.299 1.00 82.50 89 VAL A O 1
ATOM 738 N N . ASN A 1 90 ? -12.535 1.853 -0.727 1.00 69.62 90 ASN A N 1
ATOM 739 C CA . ASN A 1 90 ? -11.880 2.952 -1.469 1.00 69.62 90 ASN A CA 1
ATOM 740 C C . ASN A 1 90 ? -10.366 2.867 -1.731 1.00 69.62 90 ASN A C 1
ATOM 742 O O . ASN A 1 90 ? -9.854 3.752 -2.413 1.00 69.62 90 ASN A O 1
ATOM 746 N N . HIS A 1 91 ? -9.654 1.832 -1.281 1.00 68.25 91 HIS A N 1
ATOM 747 C CA . HIS A 1 91 ? -8.211 1.694 -1.533 1.00 68.25 91 HIS A CA 1
ATOM 748 C C . HIS A 1 91 ? -7.802 0.228 -1.712 1.00 68.25 91 HIS A C 1
ATOM 750 O O . HIS A 1 91 ? -8.411 -0.648 -1.097 1.00 68.25 91 HIS A O 1
ATOM 756 N N . TRP A 1 92 ? -6.785 -0.012 -2.547 1.00 63.47 92 TRP A N 1
ATOM 757 C CA . TRP A 1 92 ? -6.298 -1.339 -2.939 1.00 63.47 92 TRP A CA 1
ATOM 758 C C . TRP A 1 92 ? -4.801 -1.459 -2.634 1.00 63.47 92 TRP A C 1
ATOM 760 O O . TRP A 1 92 ? -4.024 -0.632 -3.109 1.00 63.47 92 TRP A O 1
ATOM 770 N N . SER A 1 93 ? -4.392 -2.491 -1.900 1.00 58.38 93 SER A N 1
ATOM 771 C CA . SER A 1 93 ? -3.001 -2.960 -1.839 1.00 58.38 93 SER A CA 1
ATOM 772 C C . SER A 1 93 ? -2.967 -4.449 -2.182 1.00 58.38 93 SER A C 1
ATOM 774 O O . SER A 1 93 ? -3.736 -5.237 -1.629 1.00 58.38 93 SER A O 1
ATOM 776 N N . HIS A 1 94 ? -2.122 -4.814 -3.146 1.00 51.72 94 HIS A N 1
ATOM 777 C CA . HIS A 1 94 ? -1.914 -6.205 -3.548 1.00 51.72 94 HIS A CA 1
ATOM 778 C C . HIS A 1 94 ? -0.951 -6.889 -2.560 1.00 51.72 94 HIS A C 1
ATOM 780 O O . HIS A 1 94 ? -0.163 -6.219 -1.880 1.00 51.72 94 HIS A O 1
ATOM 786 N N . THR A 1 95 ? -1.092 -8.207 -2.434 1.00 53.25 95 THR A N 1
ATOM 787 C CA . THR A 1 95 ? -0.221 -9.101 -1.654 1.00 53.25 95 THR A CA 1
ATOM 788 C C . THR A 1 95 ? 0.777 -9.814 -2.539 1.00 53.25 95 THR A C 1
ATOM 790 O O . THR A 1 95 ? 0.364 -10.202 -3.656 1.00 53.25 95 THR A O 1
#

Mean predicted aligned error: 5.83 Å

Radius of gyration: 14.09 Å; Cα contacts (8 Å, |Δi|>4): 189; chains: 1; bounding box: 35×28×32 Å

pLDDT: mean 84.8, std 9.52, range [45.81, 94.94]

Solvent-accessible surface area (backbone atoms only — not comparable to full-atom values): 5446 Å² total; per-residue (Å²): 130,91,80,80,51,37,38,77,87,79,60,46,63,57,43,83,45,76,45,82,56,93,96,36,63,29,21,27,38,28,25,83,85,78,50,40,20,30,66,70,26,79,40,59,72,57,11,50,50,46,35,35,59,71,32,47,85,87,62,56,35,92,81,67,59,19,55,53,42,84,44,78,35,80,93,72,60,27,40,29,37,29,24,71,61,73,60,53,71,82,48,72,32,46,100

Organism: Parabacteroides distasonis (NCBI:txid823)